Protein AF-A0A932D8C4-F1 (afdb_monomer_lite)

Structure (mmCIF, N/CA/C/O backbone):
data_AF-A0A932D8C4-F1
#
_entry.id   AF-A0A932D8C4-F1
#
loop_
_atom_site.group_PDB
_atom_site.id
_atom_site.type_symbol
_atom_site.label_atom_id
_atom_site.label_alt_id
_atom_site.label_comp_id
_atom_site.label_asym_id
_atom_site.label_entity_id
_atom_site.label_seq_id
_atom_site.pdbx_PDB_ins_code
_atom_site.Cartn_x
_atom_site.Cartn_y
_atom_site.Cartn_z
_atom_site.occupancy
_atom_site.B_iso_or_equiv
_atom_site.auth_seq_id
_atom_site.auth_comp_id
_atom_site.auth_asym_id
_atom_site.auth_atom_id
_atom_site.pdbx_PDB_model_num
ATOM 1 N N . MET A 1 1 ? 32.094 0.313 -12.920 1.00 36.69 1 MET A N 1
ATOM 2 C CA . MET A 1 1 ? 32.239 -0.458 -11.668 1.00 36.69 1 MET A CA 1
ATOM 3 C C . MET A 1 1 ? 32.121 0.506 -10.493 1.00 36.69 1 MET A C 1
ATOM 5 O O . MET A 1 1 ? 33.055 1.246 -10.228 1.00 36.69 1 MET A O 1
ATOM 9 N N . ALA A 1 2 ? 30.952 0.562 -9.856 1.00 27.89 2 ALA A N 1
ATOM 10 C CA . ALA A 1 2 ? 30.716 1.326 -8.631 1.00 27.89 2 ALA A CA 1
ATOM 11 C C . ALA A 1 2 ? 29.687 0.550 -7.802 1.00 27.89 2 ALA A C 1
ATOM 13 O O . ALA A 1 2 ? 28.493 0.828 -7.821 1.00 27.89 2 ALA A O 1
ATOM 14 N N . ILE A 1 3 ? 30.163 -0.509 -7.149 1.00 37.09 3 ILE A N 1
ATOM 15 C CA . ILE A 1 3 ? 29.397 -1.274 -6.168 1.00 37.09 3 ILE A CA 1
ATOM 16 C C . ILE A 1 3 ? 29.623 -0.566 -4.834 1.00 37.09 3 ILE A C 1
ATOM 18 O O . ILE A 1 3 ? 30.548 -0.899 -4.103 1.00 37.09 3 ILE A O 1
ATOM 22 N N . TYR A 1 4 ? 28.824 0.455 -4.538 1.00 30.83 4 TYR A N 1
ATOM 23 C CA . TYR A 1 4 ? 28.744 1.013 -3.192 1.00 30.83 4 TYR A CA 1
ATOM 24 C C . TYR A 1 4 ? 27.268 1.172 -2.800 1.00 30.83 4 TYR A C 1
ATOM 26 O O . TYR A 1 4 ? 26.542 1.987 -3.355 1.00 30.83 4 TYR A O 1
ATOM 34 N N . ALA A 1 5 ? 26.875 0.366 -1.805 1.00 35.69 5 ALA A N 1
ATOM 35 C CA . ALA A 1 5 ? 25.717 0.519 -0.916 1.00 35.69 5 ALA A CA 1
ATOM 36 C C . ALA A 1 5 ? 24.300 0.081 -1.363 1.00 35.69 5 ALA A C 1
ATOM 38 O O . ALA A 1 5 ? 23.324 0.682 -0.923 1.00 35.69 5 ALA A O 1
ATOM 39 N N . ALA A 1 6 ? 24.134 -1.048 -2.062 1.00 38.16 6 ALA A N 1
ATOM 40 C CA . ALA A 1 6 ? 22.864 -1.793 -1.998 1.00 38.16 6 ALA A CA 1
ATOM 41 C C . ALA A 1 6 ? 23.006 -2.974 -1.021 1.00 38.16 6 ALA A C 1
ATOM 43 O O . ALA A 1 6 ? 23.613 -3.991 -1.338 1.00 38.16 6 ALA A O 1
ATOM 44 N N . ARG A 1 7 ? 22.475 -2.840 0.204 1.00 53.75 7 ARG A N 1
ATOM 45 C CA . ARG A 1 7 ? 22.487 -3.910 1.230 1.00 53.75 7 ARG A CA 1
ATOM 46 C C . ARG A 1 7 ? 21.495 -5.063 0.943 1.00 53.75 7 ARG A C 1
ATOM 48 O O . ARG A 1 7 ? 21.439 -6.003 1.733 1.00 53.75 7 ARG A O 1
ATOM 55 N N . ARG A 1 8 ? 20.699 -4.970 -0.132 1.00 60.38 8 ARG A N 1
ATOM 56 C CA . ARG A 1 8 ? 19.680 -5.927 -0.621 1.00 60.38 8 ARG A CA 1
ATOM 57 C C . ARG A 1 8 ? 19.076 -5.386 -1.927 1.00 60.38 8 ARG A C 1
ATOM 59 O O . ARG A 1 8 ? 18.826 -4.183 -1.974 1.00 60.38 8 ARG A O 1
ATOM 66 N N . THR A 1 9 ? 18.904 -6.203 -2.969 1.00 62.31 9 THR A N 1
ATOM 67 C CA . THR A 1 9 ? 18.214 -5.799 -4.212 1.00 62.31 9 THR A CA 1
ATOM 68 C C . THR A 1 9 ? 17.920 -6.986 -5.138 1.00 62.31 9 THR A C 1
ATOM 70 O O . THR A 1 9 ? 18.771 -7.860 -5.335 1.00 62.31 9 THR A O 1
ATOM 73 N N . TYR A 1 10 ? 16.742 -6.982 -5.762 1.00 71.75 10 TYR A N 1
ATOM 74 C CA . TYR A 1 10 ? 16.494 -7.670 -7.028 1.00 71.75 10 TYR A CA 1
ATOM 75 C C . TYR A 1 10 ? 16.945 -6.814 -8.226 1.00 71.75 10 TYR A C 1
ATOM 77 O O . TYR A 1 10 ? 16.475 -5.692 -8.421 1.00 71.75 10 TYR A O 1
ATOM 85 N N . SER A 1 11 ? 17.811 -7.377 -9.072 1.00 71.44 11 SER A N 1
ATOM 86 C CA . SER A 1 11 ? 18.179 -6.818 -10.373 1.00 71.44 11 SER A CA 1
ATOM 87 C C . SER A 1 11 ? 17.428 -7.534 -11.490 1.00 71.44 11 SER A C 1
ATOM 89 O O . SER A 1 11 ? 17.687 -8.699 -11.807 1.00 71.44 11 SER A O 1
ATOM 91 N N . ALA A 1 12 ? 16.529 -6.787 -12.124 1.00 69.69 12 ALA A N 1
ATOM 92 C CA . ALA A 1 12 ? 15.822 -7.212 -13.320 1.00 69.69 12 ALA A CA 1
ATOM 93 C C . ALA A 1 12 ? 16.757 -7.496 -14.505 1.00 69.69 12 ALA A C 1
ATOM 95 O O . ALA A 1 12 ? 16.522 -8.441 -15.247 1.00 69.69 12 ALA A O 1
ATOM 96 N N . GLU A 1 13 ? 17.795 -6.679 -14.682 1.00 71.56 13 GLU A N 1
ATOM 97 C CA . GLU A 1 13 ? 18.737 -6.765 -15.804 1.00 71.56 13 GLU A CA 1
ATOM 98 C C . GLU A 1 13 ? 19.588 -8.037 -15.748 1.00 71.56 13 GLU A C 1
ATOM 100 O O . GLU A 1 13 ? 19.878 -8.648 -16.773 1.00 71.56 13 GLU A O 1
ATOM 105 N N . HIS A 1 14 ? 19.967 -8.458 -14.542 1.00 73.12 14 HIS A N 1
ATOM 106 C CA . HIS A 1 14 ? 20.875 -9.587 -14.340 1.00 73.12 14 HIS A CA 1
ATOM 107 C C . HIS A 1 14 ? 20.173 -10.854 -13.849 1.00 73.12 14 HIS A C 1
ATOM 109 O O . HIS A 1 14 ? 20.846 -11.833 -13.536 1.00 73.12 14 HIS A O 1
ATOM 115 N N . HIS A 1 15 ? 18.840 -10.828 -13.732 1.00 69.12 15 HIS A N 1
ATOM 116 C CA . HIS A 1 15 ? 18.046 -11.893 -13.110 1.00 69.12 15 HIS A CA 1
ATOM 117 C C . HIS A 1 15 ? 18.624 -12.342 -11.755 1.00 69.12 15 HIS A C 1
ATOM 119 O O . HIS A 1 15 ? 18.617 -13.525 -11.415 1.00 69.12 15 HIS A O 1
ATOM 125 N N . ALA A 1 16 ? 19.156 -11.388 -10.990 1.00 70.81 16 ALA A N 1
ATOM 126 C CA . ALA A 1 16 ? 19.933 -11.653 -9.790 1.00 70.81 16 ALA A CA 1
ATOM 127 C C . ALA A 1 16 ? 19.221 -11.101 -8.558 1.00 70.81 16 ALA A C 1
ATOM 129 O O . ALA A 1 16 ? 18.672 -10.001 -8.577 1.00 70.81 16 ALA A O 1
ATOM 130 N N . LEU A 1 17 ? 19.274 -11.858 -7.470 1.00 65.44 17 LEU A N 1
ATOM 131 C CA . LEU A 1 17 ? 18.773 -11.458 -6.165 1.00 65.44 17 LEU A CA 1
ATOM 132 C C . LEU A 1 17 ? 19.963 -11.459 -5.208 1.00 65.44 17 LEU A C 1
ATOM 134 O O . LEU A 1 17 ? 20.557 -12.498 -4.927 1.00 65.44 17 LEU A O 1
ATOM 138 N N . VAL A 1 18 ? 20.364 -10.265 -4.778 1.00 66.69 18 VAL A N 1
ATOM 139 C CA . VAL A 1 18 ? 21.526 -10.056 -3.911 1.00 66.69 18 VAL A CA 1
ATOM 140 C C . VAL A 1 18 ? 21.018 -9.670 -2.535 1.00 66.69 18 VAL A C 1
ATOM 142 O O . VAL A 1 18 ? 20.316 -8.670 -2.386 1.00 66.69 18 VAL A O 1
ATOM 145 N N . MET A 1 19 ? 21.370 -10.447 -1.511 1.00 64.19 19 MET A N 1
ATOM 146 C CA . MET A 1 19 ? 20.901 -10.190 -0.151 1.00 64.19 19 MET A CA 1
ATOM 147 C C . MET A 1 19 ? 21.901 -10.560 0.929 1.00 64.19 19 MET A C 1
ATOM 149 O O . MET A 1 19 ? 22.686 -11.496 0.799 1.00 64.19 19 MET A O 1
ATOM 153 N N . ASN A 1 20 ? 21.802 -9.832 2.040 1.00 59.53 20 ASN A N 1
ATOM 154 C CA . ASN A 1 20 ? 22.473 -10.168 3.281 1.00 59.53 20 ASN A CA 1
ATOM 155 C C . ASN A 1 20 ? 21.502 -10.892 4.231 1.00 59.53 20 ASN A C 1
ATOM 157 O O . ASN A 1 20 ? 20.637 -10.265 4.850 1.00 59.53 20 ASN A O 1
ATOM 161 N N . ILE A 1 21 ? 21.681 -12.207 4.375 1.00 54.25 21 ILE A N 1
ATOM 162 C CA . ILE A 1 21 ? 20.851 -13.089 5.217 1.00 54.25 21 ILE A CA 1
ATOM 163 C C . ILE A 1 21 ? 20.966 -12.732 6.714 1.00 54.25 21 ILE A C 1
ATOM 165 O O . ILE A 1 21 ? 20.033 -12.973 7.478 1.00 54.25 21 ILE A O 1
ATOM 169 N N . ALA A 1 22 ? 22.039 -12.047 7.135 1.00 53.91 22 ALA A N 1
ATOM 170 C CA . ALA A 1 22 ? 22.192 -11.557 8.509 1.00 53.91 22 ALA A CA 1
ATOM 171 C C . ALA A 1 22 ? 21.146 -10.491 8.904 1.00 53.91 22 ALA A C 1
ATOM 173 O O . ALA A 1 22 ? 21.021 -10.164 10.080 1.00 53.91 22 ALA A O 1
ATOM 174 N N . THR A 1 23 ? 20.380 -9.951 7.945 1.00 54.06 23 THR A N 1
ATOM 175 C CA . THR A 1 23 ? 19.277 -9.005 8.209 1.00 54.06 23 THR A CA 1
ATOM 176 C C . THR A 1 23 ? 17.931 -9.679 8.522 1.00 54.06 23 THR A C 1
ATOM 178 O O . THR A 1 23 ? 16.964 -8.976 8.803 1.00 54.06 23 THR A O 1
ATOM 181 N N . GLY A 1 24 ? 17.870 -11.019 8.520 1.00 53.12 24 GLY A N 1
ATOM 182 C CA . GLY A 1 24 ? 16.674 -11.813 8.829 1.00 53.12 24 GLY A CA 1
ATOM 183 C C . GLY A 1 24 ? 15.901 -12.298 7.593 1.00 53.12 24 GLY A C 1
ATOM 18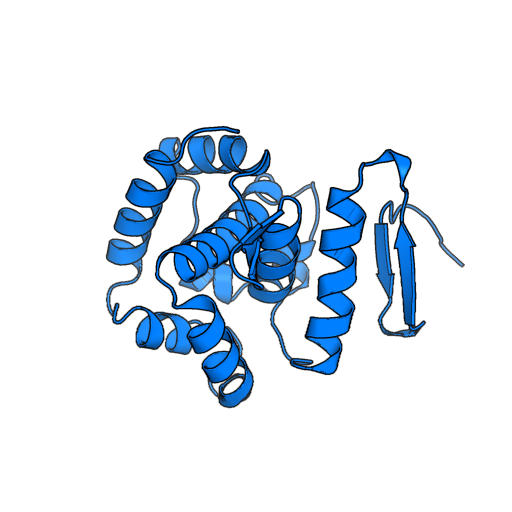4 O O . GLY A 1 24 ? 15.996 -11.727 6.507 1.00 53.12 24 GLY A O 1
ATOM 185 N N . GLY A 1 25 ? 15.108 -13.365 7.761 1.00 57.50 25 GLY A N 1
ATOM 186 C CA . GLY A 1 25 ? 14.372 -14.033 6.673 1.00 57.50 25 GLY A CA 1
ATOM 187 C C . GLY A 1 25 ? 13.265 -13.196 6.012 1.00 57.50 25 GLY A C 1
ATOM 188 O O . GLY A 1 25 ? 12.923 -13.451 4.860 1.00 57.50 25 GLY A O 1
ATOM 189 N N . GLY A 1 26 ? 12.759 -12.153 6.684 1.00 59.09 26 GLY A N 1
ATOM 190 C CA . GLY A 1 26 ? 11.776 -11.220 6.110 1.00 59.09 26 GLY A CA 1
ATOM 191 C C . GLY A 1 26 ? 12.299 -10.474 4.877 1.00 59.09 26 GLY A C 1
ATOM 192 O O . GLY A 1 26 ? 11.529 -10.166 3.972 1.00 59.09 26 GLY A O 1
ATOM 193 N N . THR A 1 27 ? 13.620 -10.279 4.783 1.00 69.75 27 THR A N 1
ATOM 194 C CA . THR A 1 27 ? 14.274 -9.712 3.595 1.00 69.75 27 THR A CA 1
ATOM 195 C C . THR A 1 27 ? 14.197 -10.662 2.393 1.00 69.75 27 THR A C 1
ATOM 197 O O . THR A 1 27 ? 14.044 -10.201 1.270 1.00 69.75 27 THR A O 1
ATOM 200 N N . LEU A 1 28 ? 14.253 -11.985 2.596 1.00 75.88 28 LEU A N 1
ATOM 201 C CA . LEU A 1 28 ? 14.138 -12.953 1.495 1.00 75.88 28 LEU A CA 1
ATOM 202 C C . LEU A 1 28 ? 12.726 -12.981 0.907 1.00 75.88 28 LEU A C 1
ATOM 204 O O . LEU A 1 28 ? 12.563 -12.973 -0.312 1.00 75.88 28 LEU A O 1
ATOM 208 N N . VAL A 1 29 ? 11.711 -12.984 1.773 1.00 80.75 29 VAL A N 1
ATOM 209 C CA . VAL A 1 29 ? 10.309 -13.019 1.337 1.00 80.75 29 VAL A CA 1
ATOM 210 C C . VAL A 1 29 ? 9.890 -11.700 0.681 1.00 80.75 29 VAL A C 1
ATOM 212 O O . VAL A 1 29 ? 9.098 -11.721 -0.254 1.00 80.75 29 VAL A O 1
ATOM 215 N N . HIS A 1 30 ? 10.450 -10.561 1.098 1.00 87.88 30 HIS A N 1
ATOM 216 C CA . HIS A 1 30 ? 10.246 -9.291 0.391 1.00 87.88 30 HIS A CA 1
ATOM 217 C C . HIS A 1 30 ? 10.788 -9.367 -1.042 1.00 87.88 30 HIS A C 1
ATOM 219 O O . HIS A 1 30 ? 10.055 -9.156 -2.005 1.00 87.88 30 HIS A O 1
ATOM 225 N N . GLU A 1 31 ? 12.061 -9.739 -1.199 1.00 86.38 31 GLU A N 1
ATOM 226 C CA . GLU A 1 31 ? 12.732 -9.685 -2.502 1.00 86.38 31 GLU A CA 1
ATOM 227 C C . GLU A 1 31 ? 12.206 -10.727 -3.501 1.00 86.38 31 GLU A C 1
ATOM 229 O O . GLU A 1 31 ? 12.222 -10.460 -4.699 1.00 86.38 31 GLU A O 1
ATOM 234 N N . ILE A 1 32 ? 11.698 -11.887 -3.055 1.00 87.00 32 ILE A N 1
ATOM 235 C CA . ILE A 1 32 ? 11.138 -12.901 -3.971 1.00 87.00 32 ILE A CA 1
ATOM 236 C C . ILE A 1 32 ? 9.830 -12.443 -4.634 1.00 87.00 32 ILE A C 1
ATOM 238 O O . ILE A 1 32 ? 9.504 -12.902 -5.728 1.00 87.00 32 ILE A O 1
ATOM 242 N N . VAL A 1 33 ? 9.091 -11.511 -4.022 1.00 91.19 33 VAL A N 1
ATOM 243 C CA . VAL A 1 33 ? 7.849 -10.973 -4.598 1.00 91.19 33 VAL A CA 1
ATOM 244 C C . VAL A 1 33 ? 8.138 -10.151 -5.856 1.00 91.19 33 VAL A C 1
ATOM 246 O O . VAL A 1 33 ? 7.366 -10.216 -6.812 1.00 91.19 33 VAL A O 1
ATOM 249 N N . HIS A 1 34 ? 9.264 -9.435 -5.913 1.00 92.06 34 HIS A N 1
ATOM 250 C CA . HIS A 1 34 ? 9.592 -8.568 -7.047 1.00 92.06 34 HIS A CA 1
ATOM 251 C C . HIS A 1 34 ? 9.766 -9.316 -8.385 1.00 92.06 34 HIS A C 1
ATOM 253 O O . HIS A 1 34 ? 9.176 -8.868 -9.370 1.00 92.06 34 HIS A O 1
ATOM 259 N N . PRO A 1 35 ? 10.478 -10.461 -8.475 1.00 89.88 35 PRO A N 1
ATOM 260 C CA . PRO A 1 35 ? 10.481 -11.305 -9.669 1.00 89.88 35 PRO A CA 1
ATOM 261 C C . PRO A 1 35 ? 9.081 -11.731 -10.127 1.00 89.88 35 PRO A C 1
ATOM 263 O O . PRO A 1 35 ? 8.779 -11.647 -11.317 1.00 89.88 35 PRO A O 1
ATOM 266 N N . PHE A 1 36 ? 8.202 -12.143 -9.202 1.00 90.62 36 PHE A N 1
ATOM 267 C CA . PHE A 1 36 ? 6.825 -12.517 -9.546 1.00 90.62 36 PHE A CA 1
ATOM 268 C C . PHE A 1 36 ? 6.029 -11.322 -10.071 1.00 90.62 36 PHE A C 1
ATOM 270 O O . PHE A 1 36 ? 5.328 -11.452 -11.076 1.00 90.62 36 PHE A O 1
ATOM 277 N N . MET A 1 37 ? 6.161 -10.158 -9.431 1.00 93.38 37 MET A N 1
ATOM 278 C CA . MET A 1 37 ? 5.536 -8.920 -9.894 1.00 93.38 37 MET A CA 1
ATOM 279 C C . MET A 1 37 ? 6.049 -8.531 -11.273 1.00 93.38 37 MET A C 1
ATOM 281 O O . MET A 1 37 ? 5.248 -8.258 -12.155 1.00 93.38 37 MET A O 1
ATOM 285 N N . ARG A 1 38 ? 7.359 -8.597 -11.518 1.00 91.19 38 ARG A N 1
ATOM 286 C CA . ARG A 1 38 ? 7.929 -8.286 -12.830 1.00 91.19 38 ARG A CA 1
ATOM 287 C C . ARG A 1 38 ? 7.443 -9.234 -13.924 1.00 91.19 38 ARG A C 1
ATOM 289 O O . ARG A 1 38 ? 7.186 -8.776 -15.030 1.00 91.19 38 ARG A O 1
ATOM 296 N N . ALA A 1 39 ? 7.330 -10.528 -13.633 1.00 93.25 39 ALA A N 1
ATOM 297 C CA . ALA A 1 39 ? 6.896 -11.520 -14.613 1.00 93.25 39 ALA A CA 1
ATOM 298 C C . ALA A 1 39 ? 5.406 -11.390 -14.971 1.00 93.25 39 ALA A C 1
ATOM 300 O O . ALA A 1 39 ? 5.037 -11.590 -16.124 1.00 93.25 39 ALA A O 1
ATOM 301 N N . ASN A 1 40 ? 4.554 -11.054 -13.996 1.00 94.62 40 ASN A N 1
ATOM 302 C CA . ASN A 1 40 ? 3.095 -11.068 -14.168 1.00 94.62 40 ASN A CA 1
ATOM 303 C C . ASN A 1 40 ? 2.471 -9.672 -14.315 1.00 94.62 40 ASN A C 1
ATOM 305 O O . ASN A 1 40 ? 1.364 -9.543 -14.829 1.00 94.62 40 ASN A O 1
ATOM 309 N N . PHE A 1 41 ? 3.158 -8.629 -13.853 1.00 96.81 41 PHE A N 1
ATOM 310 C CA . PHE A 1 41 ? 2.704 -7.242 -13.882 1.00 96.81 41 PHE A CA 1
ATOM 311 C C . PHE A 1 41 ? 3.890 -6.268 -14.104 1.00 96.81 41 PHE A C 1
ATOM 313 O O . PHE A 1 41 ? 4.259 -5.514 -13.200 1.00 96.81 41 PHE A O 1
ATOM 320 N N . PRO A 1 42 ? 4.497 -6.251 -15.311 1.00 94.81 42 PRO A N 1
ATOM 321 C CA . PRO A 1 42 ? 5.717 -5.481 -15.593 1.00 94.81 42 PRO A CA 1
ATOM 322 C C . PRO A 1 42 ? 5.581 -3.963 -15.397 1.00 94.81 42 PRO A C 1
ATOM 324 O O . PRO A 1 42 ? 6.561 -3.297 -15.073 1.00 94.81 42 PRO A O 1
ATOM 327 N N . GLU A 1 43 ? 4.375 -3.427 -15.597 1.00 96.44 43 GLU A N 1
ATOM 328 C CA . GLU A 1 43 ? 4.042 -1.999 -15.486 1.00 96.44 43 GLU A CA 1
ATOM 329 C C . GLU A 1 43 ? 3.615 -1.597 -14.057 1.00 96.44 43 GLU A C 1
ATOM 331 O O . GLU A 1 43 ? 3.143 -0.483 -13.843 1.00 96.44 43 GLU A O 1
ATOM 336 N N . CYS A 1 44 ? 3.755 -2.490 -13.068 1.00 96.94 44 CYS A N 1
ATOM 337 C CA . CYS A 1 44 ? 3.336 -2.225 -11.694 1.00 96.94 44 CYS A CA 1
ATOM 338 C C . CYS A 1 44 ? 4.066 -1.004 -11.097 1.00 96.94 44 CYS A C 1
ATOM 340 O O . CYS A 1 44 ? 5.302 -0.994 -11.052 1.00 96.94 44 CYS A O 1
ATOM 342 N N . PRO A 1 45 ? 3.346 -0.006 -10.547 1.00 96.69 45 PRO A N 1
ATOM 343 C CA . PRO A 1 45 ? 3.978 1.146 -9.918 1.00 96.69 45 PRO A CA 1
ATOM 344 C C . PRO A 1 45 ? 4.646 0.775 -8.590 1.00 96.69 45 PRO A C 1
ATOM 346 O O . PRO A 1 45 ? 4.290 -0.210 -7.932 1.00 96.69 45 PRO A O 1
ATOM 349 N N . ALA A 1 46 ? 5.587 1.623 -8.167 1.00 94.50 46 ALA A N 1
ATOM 350 C CA . ALA A 1 46 ? 6.416 1.404 -6.983 1.00 94.50 46 ALA A CA 1
ATOM 351 C C . ALA A 1 46 ? 5.593 1.164 -5.709 1.00 94.50 46 ALA A C 1
ATOM 353 O O . ALA A 1 46 ? 5.878 0.223 -4.972 1.00 94.50 46 ALA A O 1
ATOM 354 N N . TRP A 1 47 ? 4.529 1.947 -5.478 1.00 96.88 47 TRP A N 1
ATOM 355 C CA . TRP A 1 47 ? 3.719 1.817 -4.263 1.00 96.88 47 TRP A CA 1
ATOM 356 C C . TRP A 1 47 ? 3.130 0.409 -4.105 1.00 96.88 47 TRP A C 1
ATOM 358 O O . TRP A 1 47 ? 3.123 -0.129 -3.000 1.00 96.88 47 TRP A O 1
ATOM 368 N N . PHE A 1 48 ? 2.651 -0.203 -5.195 1.00 98.00 48 PHE A N 1
ATOM 369 C CA . PHE A 1 48 ? 2.012 -1.514 -5.131 1.00 98.00 48 PHE A CA 1
ATOM 370 C C . PHE A 1 48 ? 3.046 -2.636 -5.141 1.00 98.00 48 PHE A C 1
ATOM 372 O O . PHE A 1 48 ? 2.903 -3.596 -4.387 1.00 98.00 48 PHE A O 1
ATOM 379 N N . ASN A 1 49 ? 4.124 -2.481 -5.917 1.00 96.00 49 ASN A N 1
ATOM 380 C CA . ASN A 1 49 ? 5.232 -3.433 -5.936 1.00 96.00 49 ASN A CA 1
ATOM 381 C C . ASN A 1 49 ? 5.864 -3.575 -4.537 1.00 96.00 49 ASN A C 1
ATOM 383 O O . ASN A 1 49 ? 5.998 -4.682 -4.019 1.00 96.00 49 ASN A O 1
ATOM 387 N N . GLU A 1 50 ? 6.168 -2.453 -3.881 1.00 94.69 50 GLU A N 1
ATOM 388 C CA . GLU A 1 50 ? 6.718 -2.436 -2.522 1.00 94.69 50 GLU A CA 1
ATOM 389 C C . GLU A 1 50 ? 5.669 -2.756 -1.458 1.00 94.69 50 GLU A C 1
ATOM 391 O O . GLU A 1 50 ? 5.969 -3.438 -0.478 1.00 94.69 50 GLU A O 1
ATOM 396 N N . GLY A 1 51 ? 4.428 -2.296 -1.631 1.00 96.81 51 GLY A N 1
ATOM 397 C CA . GLY A 1 51 ? 3.330 -2.592 -0.712 1.00 96.81 51 GLY A CA 1
ATOM 398 C C . GLY A 1 51 ? 3.037 -4.090 -0.619 1.00 96.81 51 GLY A C 1
ATOM 399 O O . GLY A 1 51 ? 2.860 -4.613 0.482 1.00 96.81 51 GLY A O 1
ATOM 400 N N . LEU A 1 52 ? 3.047 -4.797 -1.753 1.00 96.75 52 LEU A N 1
ATOM 401 C CA . LEU A 1 52 ? 2.827 -6.240 -1.797 1.00 96.75 52 LEU A CA 1
ATOM 402 C C . LEU A 1 52 ? 4.048 -7.027 -1.309 1.00 96.75 52 LEU A C 1
ATOM 404 O O . LEU A 1 52 ? 3.883 -7.978 -0.549 1.00 96.75 52 LEU A O 1
ATOM 408 N N . ALA A 1 53 ? 5.265 -6.621 -1.683 1.00 94.12 53 ALA A N 1
ATOM 409 C CA . ALA A 1 53 ? 6.488 -7.242 -1.172 1.00 94.12 53 ALA A CA 1
ATOM 410 C C . ALA A 1 53 ? 6.581 -7.123 0.358 1.00 94.12 53 ALA A C 1
ATOM 412 O O . ALA A 1 53 ? 6.744 -8.118 1.069 1.00 94.12 53 ALA A O 1
ATOM 413 N N . SER A 1 54 ? 6.334 -5.919 0.880 1.00 93.94 54 SER A N 1
ATOM 414 C CA . SER A 1 54 ? 6.373 -5.659 2.319 1.00 93.94 54 SER A CA 1
ATOM 415 C C . SER A 1 54 ? 5.225 -6.311 3.091 1.00 93.94 54 SER A C 1
ATOM 417 O O . SER A 1 54 ? 5.378 -6.615 4.277 1.00 93.94 54 SER A O 1
ATOM 419 N N . LEU A 1 55 ? 4.078 -6.585 2.453 1.00 95.69 55 LEU A N 1
ATOM 420 C CA . LEU A 1 55 ? 2.987 -7.341 3.077 1.00 95.69 55 LEU A CA 1
ATOM 421 C C . LEU A 1 55 ? 3.483 -8.709 3.564 1.00 95.69 55 LEU A C 1
ATOM 423 O O . LEU A 1 55 ? 3.137 -9.118 4.673 1.00 95.69 55 LEU A O 1
ATOM 427 N N . TYR A 1 56 ? 4.338 -9.369 2.781 1.00 93.38 56 TYR A N 1
ATOM 428 C CA . TYR A 1 56 ? 4.818 -10.718 3.068 1.00 93.38 56 TYR A CA 1
ATOM 429 C C . TYR A 1 56 ? 6.138 -10.778 3.858 1.00 93.38 56 TYR A C 1
ATOM 431 O O . TYR A 1 56 ? 6.557 -11.869 4.232 1.00 93.38 56 TYR A O 1
ATOM 439 N N . GLU A 1 57 ? 6.744 -9.636 4.222 1.00 90.94 57 GLU A N 1
ATOM 440 C CA . GLU A 1 57 ? 7.910 -9.559 5.136 1.00 90.94 57 GLU A CA 1
ATOM 441 C C . GLU A 1 57 ? 7.689 -10.301 6.465 1.00 90.94 57 GLU A C 1
ATOM 443 O O . GLU A 1 57 ? 8.631 -10.795 7.084 1.00 90.94 57 GLU A O 1
ATOM 448 N N . GLN A 1 58 ? 6.436 -10.351 6.915 1.00 91.69 58 GLN A N 1
ATOM 449 C CA . GLN A 1 58 ? 5.993 -11.207 8.003 1.00 91.69 58 GLN A CA 1
ATOM 450 C C . GLN A 1 58 ? 4.681 -11.850 7.575 1.00 91.69 58 GLN A C 1
ATOM 452 O O . GLN A 1 58 ? 3.674 -11.157 7.432 1.00 91.69 58 GLN A O 1
ATOM 457 N N . ALA A 1 59 ? 4.702 -13.158 7.348 1.00 92.06 59 ALA A N 1
ATOM 458 C CA . ALA A 1 59 ? 3.566 -13.894 6.822 1.00 92.06 59 ALA A CA 1
ATOM 459 C C . ALA A 1 59 ? 3.431 -15.269 7.476 1.00 92.06 59 ALA A C 1
ATOM 461 O O . ALA A 1 59 ? 4.395 -15.818 8.007 1.00 92.06 59 ALA A O 1
ATOM 462 N N . SER A 1 60 ? 2.226 -15.824 7.407 1.00 91.00 60 SER A N 1
ATOM 463 C CA . SER A 1 60 ? 1.945 -17.213 7.758 1.00 91.00 60 SER A CA 1
ATOM 464 C C . SER A 1 60 ? 1.098 -17.867 6.675 1.00 91.00 60 SER A C 1
ATOM 466 O O . SER A 1 60 ? 0.402 -17.193 5.914 1.00 91.00 60 SER A O 1
ATOM 468 N N . GLU A 1 61 ? 1.128 -19.190 6.625 1.00 91.19 61 GLU A N 1
ATOM 469 C CA . GLU A 1 61 ? 0.162 -19.965 5.857 1.00 91.19 61 GLU A CA 1
ATOM 470 C C . GLU A 1 61 ? -1.155 -20.064 6.647 1.00 91.19 61 GLU A C 1
ATOM 472 O O . GLU A 1 61 ? -1.158 -20.142 7.879 1.00 91.19 61 GLU A O 1
ATOM 477 N N . LYS A 1 62 ? -2.283 -19.970 5.940 1.00 87.25 62 LYS A N 1
ATOM 478 C CA . LYS A 1 62 ? -3.619 -20.267 6.454 1.00 87.25 62 LYS A CA 1
ATOM 479 C C . LYS A 1 62 ? -4.502 -20.788 5.320 1.00 87.25 62 LYS A C 1
ATOM 481 O O . LYS A 1 62 ? -4.834 -20.033 4.405 1.00 87.25 62 LYS A O 1
ATOM 486 N N . ASN A 1 63 ? -4.961 -22.033 5.433 1.00 88.31 63 ASN A N 1
ATOM 487 C CA . ASN A 1 63 ? -5.852 -22.700 4.474 1.00 88.31 63 ASN A CA 1
ATOM 488 C C . ASN A 1 63 ? -5.309 -22.723 3.029 1.00 88.31 63 ASN A C 1
ATOM 490 O O . ASN A 1 63 ? -6.030 -22.418 2.085 1.00 88.31 63 ASN A O 1
ATOM 494 N N . GLY A 1 64 ? -4.029 -23.034 2.853 1.00 85.12 64 GLY A N 1
ATOM 495 C CA . GLY A 1 64 ? -3.324 -23.046 1.573 1.00 85.12 64 GLY A CA 1
ATOM 496 C C . GLY A 1 64 ? -2.946 -21.660 1.044 1.00 85.12 64 GLY A C 1
ATOM 497 O O . GLY A 1 64 ? -2.421 -21.556 -0.064 1.00 85.12 64 GLY A O 1
ATOM 498 N N . HIS A 1 65 ? -3.194 -20.591 1.806 1.00 85.50 65 HIS A N 1
ATOM 499 C CA . HIS A 1 65 ? -2.913 -19.220 1.388 1.00 85.50 65 HIS A CA 1
ATOM 500 C C . HIS A 1 65 ? -1.891 -18.552 2.300 1.00 85.50 65 HIS A C 1
ATOM 502 O O . HIS A 1 65 ? -2.050 -18.516 3.520 1.00 85.50 65 HIS A O 1
ATOM 508 N N . ILE A 1 66 ? -0.865 -17.952 1.699 1.00 90.31 66 ILE A N 1
ATOM 509 C CA . ILE A 1 66 ? 0.055 -17.072 2.417 1.00 90.31 66 ILE A CA 1
ATOM 510 C C . ILE A 1 66 ? -0.673 -15.766 2.738 1.00 90.31 66 ILE A C 1
ATOM 512 O O . ILE A 1 66 ? -1.256 -15.135 1.856 1.00 90.31 66 ILE A O 1
ATOM 516 N N . ARG A 1 67 ? -0.641 -15.359 4.007 1.00 93.75 67 ARG A N 1
ATOM 517 C CA . ARG A 1 67 ? -1.224 -14.106 4.491 1.00 93.75 67 ARG A CA 1
ATOM 518 C C . ARG A 1 67 ? -0.168 -13.285 5.204 1.00 93.75 67 ARG A C 1
ATOM 520 O O . ARG A 1 67 ? 0.514 -13.792 6.091 1.00 93.75 67 ARG A O 1
ATOM 527 N N . GLY A 1 68 ? -0.077 -12.006 4.856 1.00 94.88 68 GLY A N 1
ATOM 528 C CA . GLY A 1 68 ? 0.703 -11.041 5.616 1.00 94.88 68 GLY A CA 1
ATOM 529 C C . GLY A 1 68 ? 0.104 -10.830 7.005 1.00 94.88 68 GLY A C 1
ATOM 530 O O . GLY A 1 68 ? -1.116 -10.754 7.162 1.00 94.88 68 GLY A O 1
ATOM 531 N N . LEU A 1 69 ? 0.969 -10.724 8.006 1.00 95.69 69 LEU A N 1
ATOM 532 C CA . LEU A 1 69 ? 0.639 -10.432 9.398 1.00 95.69 69 LEU A CA 1
ATOM 533 C C . LEU A 1 69 ? 0.926 -8.958 9.714 1.00 95.69 69 LEU A C 1
ATOM 535 O O . LEU A 1 69 ? 1.471 -8.222 8.889 1.00 95.69 69 LEU A O 1
ATOM 539 N N . VAL A 1 70 ? 0.561 -8.497 10.908 1.00 95.94 70 VAL A N 1
ATOM 540 C CA . VAL A 1 70 ? 1.077 -7.217 11.419 1.00 95.94 70 VAL A CA 1
ATOM 541 C C . VAL A 1 70 ? 2.581 -7.381 11.664 1.00 95.94 70 VAL A C 1
ATOM 543 O O . VAL A 1 70 ? 3.005 -8.433 12.135 1.00 95.94 70 VAL A O 1
ATOM 546 N N . ASN A 1 71 ? 3.381 -6.367 11.326 1.00 92.50 71 ASN A N 1
ATOM 547 C CA . ASN A 1 71 ? 4.838 -6.393 11.495 1.00 92.50 71 ASN A CA 1
ATOM 548 C C . ASN A 1 71 ? 5.388 -5.117 12.147 1.00 92.50 71 ASN A C 1
ATOM 550 O O . ASN A 1 71 ? 4.648 -4.177 12.444 1.00 92.50 71 ASN A O 1
ATOM 554 N N . TRP A 1 72 ? 6.709 -5.056 12.328 1.00 90.94 72 TRP A N 1
ATOM 555 C CA . TRP A 1 72 ? 7.421 -3.948 12.980 1.00 90.94 72 TRP A CA 1
ATOM 556 C C . TRP A 1 72 ? 7.153 -2.559 12.370 1.00 90.94 72 TRP A C 1
ATOM 558 O O . TRP A 1 72 ? 7.257 -1.555 13.075 1.00 90.94 72 TRP A O 1
ATOM 568 N N . ARG A 1 73 ? 6.752 -2.464 11.091 1.00 91.50 73 ARG A N 1
ATOM 569 C CA . ARG A 1 73 ? 6.393 -1.182 10.450 1.00 91.50 73 ARG A CA 1
ATOM 570 C C . ARG A 1 73 ? 5.127 -0.562 11.046 1.00 91.50 73 ARG A C 1
ATOM 572 O O . ARG A 1 73 ? 4.922 0.642 10.901 1.00 91.50 73 ARG A O 1
ATOM 579 N N . PHE A 1 74 ? 4.306 -1.361 11.738 1.00 94.56 74 PHE A N 1
ATOM 580 C CA . PHE A 1 74 ? 3.079 -0.910 12.396 1.00 94.56 74 PHE A CA 1
ATOM 581 C C . PHE A 1 74 ? 3.328 0.290 13.304 1.00 94.56 74 PHE A C 1
ATOM 583 O O . PHE A 1 74 ? 2.595 1.266 13.233 1.00 94.56 74 PHE A O 1
ATOM 590 N N . LYS A 1 75 ? 4.378 0.245 14.131 1.00 92.88 75 LYS A N 1
ATOM 591 C CA . LYS A 1 75 ? 4.629 1.282 15.140 1.00 92.88 75 LYS A CA 1
ATOM 592 C C . LYS A 1 75 ? 4.965 2.640 14.541 1.00 92.88 75 LYS A C 1
ATOM 594 O O . LYS A 1 75 ? 4.505 3.658 15.054 1.00 92.88 75 LYS A O 1
ATOM 599 N N . GLY A 1 76 ? 5.716 2.653 13.441 1.00 92.25 76 GLY A N 1
ATOM 600 C CA . GLY A 1 76 ? 5.978 3.877 12.685 1.00 92.25 76 GLY A CA 1
AT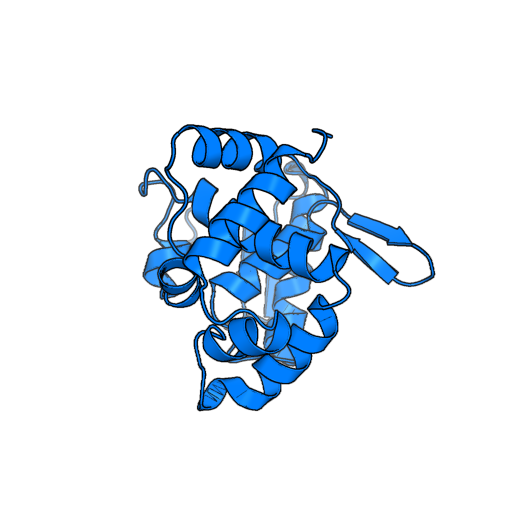OM 601 C C . GLY A 1 76 ? 4.691 4.454 12.099 1.00 92.25 76 GLY A C 1
ATOM 602 O O . GLY A 1 76 ? 4.406 5.633 12.288 1.00 92.25 76 GLY A O 1
ATOM 603 N N . LEU A 1 77 ? 3.869 3.606 11.471 1.00 95.31 77 LEU A N 1
ATOM 604 C CA . LEU A 1 77 ? 2.599 4.035 10.888 1.00 95.31 77 LEU A CA 1
ATOM 605 C C . LEU A 1 77 ? 1.587 4.501 11.943 1.00 95.31 77 LEU A C 1
ATOM 607 O O . LEU A 1 77 ? 0.941 5.524 11.755 1.00 95.31 77 LEU A O 1
ATOM 611 N N . GLU A 1 78 ? 1.466 3.786 13.062 1.00 95.62 78 GLU A N 1
ATOM 612 C CA . GLU A 1 78 ? 0.605 4.155 14.190 1.00 95.62 78 GLU A CA 1
ATOM 613 C C . GLU A 1 78 ? 0.932 5.574 14.674 1.00 95.62 78 GLU A C 1
ATOM 615 O O . GLU A 1 78 ? 0.027 6.381 14.896 1.00 95.62 78 GLU A O 1
ATOM 620 N N . ARG A 1 79 ? 2.226 5.896 14.799 1.00 94.44 79 ARG A N 1
ATOM 621 C CA . ARG A 1 79 ? 2.683 7.239 15.162 1.00 94.44 79 ARG A CA 1
ATOM 622 C C . ARG A 1 79 ? 2.360 8.263 14.076 1.00 94.44 79 ARG A C 1
ATOM 624 O O . ARG A 1 79 ? 1.811 9.307 14.401 1.00 94.44 79 ARG A O 1
ATOM 631 N N . ALA A 1 80 ? 2.641 7.956 12.811 1.00 93.81 80 ALA A N 1
ATOM 632 C CA . ALA A 1 80 ? 2.348 8.854 11.695 1.00 93.81 80 ALA A CA 1
ATOM 633 C C . ALA A 1 80 ? 0.850 9.192 11.597 1.00 93.81 80 ALA A C 1
ATOM 635 O O . ALA A 1 80 ? 0.500 10.342 11.356 1.00 93.81 80 ALA A O 1
ATOM 636 N N . ILE A 1 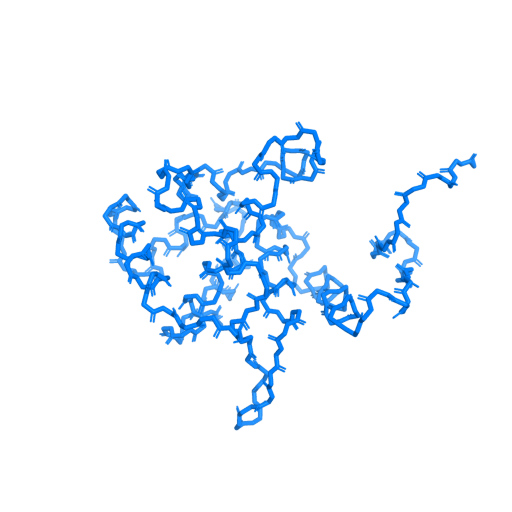81 ? -0.040 8.227 11.857 1.00 95.56 81 ILE A N 1
ATOM 637 C CA . ILE A 1 81 ? -1.492 8.456 11.908 1.00 95.56 81 ILE A CA 1
ATOM 638 C C . ILE A 1 81 ? -1.852 9.400 13.062 1.00 95.56 81 ILE A C 1
ATOM 640 O O . ILE A 1 81 ? -2.585 10.365 12.858 1.00 95.56 81 ILE A O 1
ATOM 644 N N . LYS A 1 82 ? -1.327 9.153 14.271 1.00 95.38 82 LYS A N 1
ATOM 645 C CA . LYS A 1 82 ? -1.596 9.997 15.452 1.00 95.38 82 LYS A CA 1
ATOM 646 C C . LYS A 1 82 ? -1.069 11.425 15.285 1.00 95.38 82 LYS A C 1
ATOM 648 O O . LYS A 1 82 ? -1.715 12.360 15.745 1.00 95.38 82 LYS A O 1
ATOM 653 N N . ASP A 1 83 ? 0.056 11.583 14.594 1.00 94.75 83 ASP A N 1
ATOM 654 C CA . ASP A 1 83 ? 0.666 12.876 14.275 1.00 94.75 83 ASP A CA 1
ATOM 655 C C . ASP A 1 83 ? 0.016 13.563 13.051 1.00 94.75 83 ASP A C 1
ATOM 657 O O . ASP A 1 83 ? 0.404 14.678 12.706 1.00 94.75 83 ASP A O 1
ATOM 661 N N . GLY A 1 84 ? -0.930 12.913 12.356 1.00 92.56 84 GLY A N 1
ATOM 662 C CA . GLY A 1 84 ? -1.569 13.452 11.149 1.00 92.56 84 GLY A CA 1
ATOM 663 C C . GLY A 1 84 ? -0.649 13.543 9.923 1.00 92.56 84 GLY A C 1
ATOM 664 O O . GLY A 1 84 ? -0.855 14.397 9.065 1.00 92.56 84 GLY A O 1
ATOM 665 N N . LYS A 1 85 ? 0.378 12.689 9.840 1.00 91.25 85 LYS A N 1
ATOM 666 C CA . LYS A 1 85 ? 1.441 12.721 8.815 1.00 91.25 85 LYS A CA 1
ATOM 667 C C . LYS A 1 85 ? 1.224 11.785 7.628 1.00 91.25 85 LYS A C 1
ATOM 669 O O . LYS A 1 85 ? 1.984 11.836 6.666 1.00 91.25 85 LYS A O 1
ATOM 674 N N . THR A 1 86 ? 0.200 10.935 7.655 1.00 92.88 86 THR A N 1
ATOM 675 C CA . THR A 1 86 ? -0.129 10.108 6.486 1.00 92.88 86 THR A CA 1
ATOM 676 C C . THR A 1 86 ? -0.591 10.977 5.323 1.00 92.88 86 THR A C 1
ATOM 678 O O . THR A 1 86 ? -1.412 11.879 5.500 1.00 92.88 86 THR A O 1
ATOM 681 N N . ILE A 1 87 ? -0.126 10.658 4.122 1.00 94.38 87 ILE A N 1
ATOM 682 C CA . ILE A 1 87 ? -0.527 11.354 2.896 1.00 94.38 87 ILE A CA 1
ATOM 683 C C . ILE A 1 87 ? -1.861 10.816 2.358 1.00 94.38 87 ILE A C 1
ATOM 685 O O . ILE A 1 87 ? -2.316 9.738 2.753 1.00 94.38 87 ILE A O 1
ATOM 689 N N . SER A 1 88 ? -2.491 11.541 1.430 1.00 97.19 88 SER A N 1
ATOM 690 C CA . SER A 1 88 ? -3.674 11.035 0.725 1.00 97.19 88 SER A CA 1
ATOM 691 C C . SER A 1 88 ? -3.329 9.793 -0.100 1.00 97.19 88 SER A C 1
ATOM 693 O O . SER A 1 88 ? -2.204 9.642 -0.591 1.00 97.19 88 SER A O 1
ATOM 695 N N . PHE A 1 89 ? -4.305 8.905 -0.306 1.00 98.12 89 PHE A N 1
ATOM 696 C CA . PHE A 1 89 ? -4.084 7.741 -1.167 1.00 98.12 89 PHE A CA 1
ATOM 697 C C . PHE A 1 89 ? -3.813 8.138 -2.615 1.00 98.12 89 PHE A C 1
ATOM 699 O O . PHE A 1 89 ? -2.989 7.494 -3.246 1.00 98.12 89 PHE A O 1
ATOM 706 N N . GLN A 1 90 ? -4.403 9.234 -3.104 1.00 97.62 90 GLN A N 1
ATOM 707 C CA . GLN A 1 90 ? -4.099 9.755 -4.436 1.00 97.62 90 GLN A CA 1
ATOM 708 C C . GLN A 1 90 ? -2.616 10.112 -4.577 1.00 97.62 90 GLN A C 1
ATOM 710 O O . GLN A 1 90 ? -1.993 9.753 -5.573 1.00 97.62 90 GLN A O 1
ATOM 715 N N . ARG A 1 91 ? -2.034 10.782 -3.569 1.00 96.25 91 ARG A N 1
ATOM 716 C CA . ARG A 1 91 ? -0.609 11.123 -3.584 1.00 96.25 91 ARG A CA 1
ATOM 717 C C . ARG A 1 91 ? 0.261 9.878 -3.478 1.00 96.25 91 ARG A C 1
ATOM 719 O O . ARG A 1 91 ? 1.243 9.794 -4.203 1.00 96.25 91 ARG A O 1
ATOM 726 N N . LEU A 1 92 ? -0.092 8.930 -2.607 1.00 96.75 92 LEU A N 1
ATOM 727 C CA . LEU A 1 92 ? 0.654 7.680 -2.438 1.00 96.75 92 LEU A CA 1
ATOM 728 C C . LEU A 1 92 ? 0.705 6.875 -3.744 1.00 96.75 92 LEU A C 1
ATOM 730 O O . LEU A 1 92 ? 1.778 6.435 -4.150 1.00 96.75 92 LEU A O 1
ATOM 734 N N . THR A 1 93 ? -0.440 6.697 -4.410 1.00 97.56 93 THR A N 1
ATOM 735 C CA . THR A 1 93 ? -0.528 5.884 -5.630 1.00 97.56 93 THR A CA 1
ATOM 736 C C . THR A 1 93 ? 0.119 6.557 -6.837 1.00 97.56 93 THR A C 1
ATOM 738 O O . THR A 1 93 ? 0.536 5.869 -7.766 1.00 97.56 93 THR A O 1
ATOM 741 N N . SER A 1 94 ? 0.221 7.890 -6.836 1.00 96.12 94 SER A N 1
ATOM 742 C CA . SER A 1 94 ? 0.811 8.663 -7.930 1.00 96.12 94 SER A CA 1
ATOM 743 C C . SER A 1 94 ? 2.317 8.907 -7.787 1.00 96.12 94 SER A C 1
ATOM 745 O O . SER A 1 94 ? 2.875 9.625 -8.615 1.00 96.12 94 SER A O 1
ATOM 747 N N . MET A 1 95 ? 2.974 8.409 -6.732 1.00 93.19 95 MET A N 1
ATOM 748 C CA . MET A 1 95 ? 4.417 8.606 -6.562 1.00 93.19 95 MET A CA 1
ATOM 749 C C . MET A 1 95 ? 5.178 7.892 -7.678 1.00 93.19 95 MET A C 1
ATOM 751 O O . MET A 1 95 ? 4.998 6.696 -7.917 1.00 93.19 95 MET A O 1
ATOM 755 N N . THR A 1 96 ? 6.077 8.618 -8.333 1.00 90.25 96 THR A N 1
ATOM 756 C CA . THR A 1 96 ? 7.060 8.019 -9.236 1.00 90.25 96 THR A CA 1
ATOM 757 C C . THR A 1 96 ? 8.009 7.109 -8.458 1.00 90.25 96 THR A C 1
ATOM 759 O O . THR A 1 96 ? 8.191 7.260 -7.248 1.00 90.25 96 THR A O 1
ATOM 762 N N . GLY A 1 97 ? 8.686 6.194 -9.159 1.00 86.44 97 GLY A N 1
ATOM 763 C CA . GLY A 1 97 ? 9.744 5.390 -8.544 1.00 86.44 97 GLY A CA 1
ATOM 764 C C . GLY A 1 97 ? 10.804 6.265 -7.869 1.00 86.44 97 GLY A C 1
ATOM 765 O O . GLY A 1 97 ? 11.182 5.991 -6.740 1.00 86.44 97 GLY A O 1
ATOM 766 N N . ALA A 1 98 ? 11.218 7.372 -8.491 1.00 86.06 98 ALA A N 1
ATOM 767 C CA . ALA A 1 98 ? 12.187 8.290 -7.892 1.00 86.06 98 ALA A CA 1
ATOM 768 C C . ALA A 1 98 ? 11.678 8.938 -6.592 1.00 86.06 98 ALA A C 1
ATOM 770 O O . ALA A 1 98 ? 12.437 9.057 -5.637 1.00 86.06 98 ALA A O 1
ATOM 771 N N . GLU A 1 99 ? 10.402 9.322 -6.515 1.00 86.88 99 GLU A N 1
ATOM 772 C CA . GLU A 1 99 ? 9.821 9.878 -5.285 1.00 86.88 99 GLU A CA 1
ATOM 773 C C . GLU A 1 99 ? 9.646 8.814 -4.194 1.00 86.88 99 GLU A C 1
ATOM 775 O O . GLU A 1 99 ? 9.849 9.102 -3.015 1.00 86.88 99 GLU A O 1
ATOM 780 N N . PHE A 1 100 ? 9.270 7.591 -4.578 1.00 85.44 100 PHE A N 1
ATOM 781 C CA . PHE A 1 100 ? 9.045 6.491 -3.642 1.00 85.44 100 PHE A CA 1
ATOM 782 C C . PHE A 1 100 ? 10.369 5.931 -3.096 1.00 85.44 100 PHE A C 1
ATOM 784 O O . PHE A 1 100 ? 10.505 5.718 -1.893 1.00 85.44 100 PHE A O 1
ATOM 791 N N . TYR A 1 101 ? 11.362 5.747 -3.974 1.00 81.19 101 TYR A N 1
ATOM 792 C CA . TYR A 1 101 ? 12.679 5.173 -3.677 1.00 81.19 101 TYR A CA 1
ATOM 793 C C . TYR A 1 101 ? 13.750 6.203 -3.307 1.00 81.19 101 TYR A C 1
ATOM 795 O O . TYR A 1 101 ? 14.816 5.805 -2.843 1.00 81.19 101 TYR A O 1
ATOM 803 N N . GLY A 1 102 ? 13.489 7.504 -3.483 1.00 67.94 102 GLY A N 1
ATOM 804 C CA . GLY A 1 102 ? 14.440 8.625 -3.355 1.00 67.94 102 GLY A CA 1
ATOM 805 C C . GLY A 1 102 ? 15.144 8.798 -2.001 1.00 67.94 102 GLY A C 1
ATOM 806 O O . GLY A 1 102 ? 15.910 9.742 -1.820 1.00 67.94 102 GLY A O 1
ATOM 807 N N . GLY A 1 103 ? 14.949 7.866 -1.070 1.00 56.97 103 GLY A N 1
ATOM 808 C CA . GLY A 1 103 ? 15.943 7.522 -0.063 1.00 56.97 103 GLY A CA 1
ATOM 809 C C . GLY A 1 103 ? 15.651 8.041 1.338 1.00 56.97 103 GLY A C 1
ATOM 810 O O . GLY A 1 103 ? 14.804 8.902 1.566 1.00 56.97 103 GLY A O 1
ATOM 811 N N . SER A 1 104 ? 16.429 7.522 2.288 1.00 50.47 104 SER A N 1
ATOM 812 C CA . SER A 1 104 ? 16.418 7.818 3.729 1.00 50.47 104 SER A CA 1
ATOM 813 C C . SER A 1 104 ? 16.563 9.298 4.118 1.00 50.47 104 SER A C 1
ATOM 815 O O . SER A 1 104 ? 16.458 9.613 5.298 1.00 50.47 104 SER A O 1
ATOM 817 N N . ASN A 1 105 ? 16.815 10.192 3.156 1.00 49.31 105 ASN A N 1
ATOM 818 C CA . ASN A 1 105 ? 16.863 11.644 3.355 1.00 49.31 105 ASN A CA 1
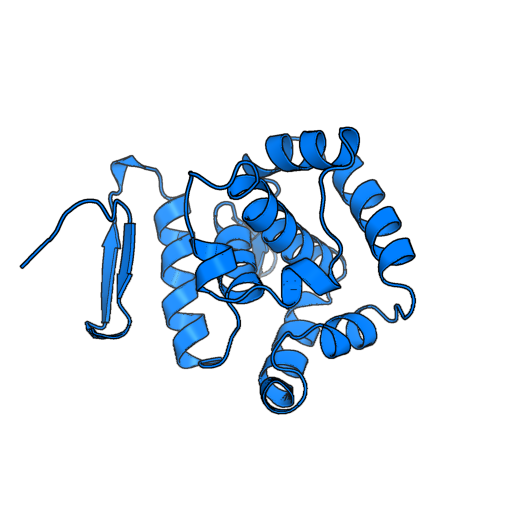ATOM 819 C C . ASN A 1 105 ? 15.472 12.299 3.299 1.00 49.31 105 ASN A C 1
ATOM 821 O O . ASN A 1 105 ? 15.307 13.432 3.743 1.00 49.31 105 ASN A O 1
ATOM 825 N N . SER A 1 106 ? 14.464 11.595 2.776 1.00 54.91 106 SER A N 1
ATOM 826 C CA . SER A 1 106 ? 13.063 11.962 2.962 1.00 54.91 106 SER A CA 1
ATOM 827 C C . SER A 1 106 ? 12.661 11.600 4.389 1.00 54.91 106 SER A C 1
ATOM 829 O O . SER A 1 106 ? 12.656 10.421 4.752 1.00 54.91 106 SER A O 1
ATOM 831 N N . ALA A 1 107 ? 12.288 12.605 5.189 1.00 61.16 107 ALA A N 1
ATOM 832 C CA . ALA A 1 107 ? 11.834 12.422 6.571 1.00 61.16 107 ALA A CA 1
ATOM 833 C C . ALA A 1 107 ? 10.699 11.382 6.709 1.00 61.16 107 ALA A C 1
ATOM 835 O O . ALA A 1 107 ? 10.546 10.782 7.770 1.00 61.16 107 ALA A O 1
ATOM 836 N N . ASN A 1 108 ? 9.967 11.113 5.621 1.00 65.25 108 ASN A N 1
ATOM 837 C CA . ASN A 1 108 ? 8.770 10.274 5.607 1.00 65.25 108 ASN A CA 1
ATOM 838 C C . ASN A 1 108 ? 8.941 8.981 4.782 1.00 65.25 108 ASN A C 1
ATOM 840 O O . ASN A 1 108 ? 7.975 8.253 4.571 1.00 65.25 108 ASN A O 1
ATOM 844 N N . TYR A 1 109 ? 10.153 8.649 4.313 1.00 69.75 109 TYR A N 1
ATOM 845 C CA . TYR A 1 109 ? 10.401 7.462 3.472 1.00 69.75 109 TYR A CA 1
ATOM 846 C C . TYR A 1 109 ? 9.838 6.163 4.081 1.00 69.75 109 TYR A C 1
ATOM 848 O O . TYR A 1 109 ? 9.150 5.386 3.420 1.00 69.75 109 TYR A O 1
ATOM 856 N N . SER A 1 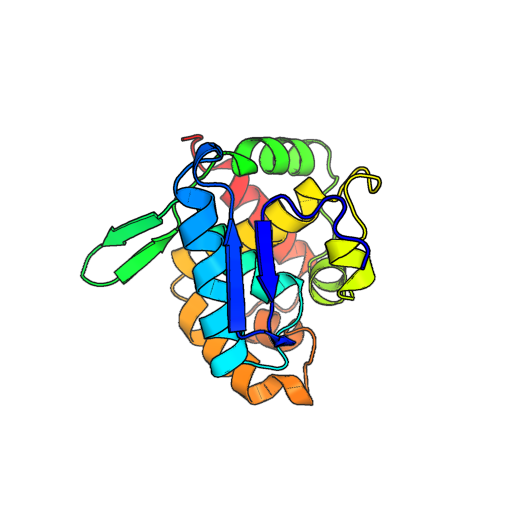110 ? 10.084 5.948 5.377 1.00 78.19 110 SER A N 1
ATOM 857 C CA . SER A 1 110 ? 9.584 4.771 6.102 1.00 78.19 110 SER A CA 1
ATOM 858 C C . SER A 1 110 ? 8.051 4.743 6.194 1.00 78.19 110 SER A C 1
ATOM 860 O O . SER A 1 110 ? 7.440 3.672 6.195 1.00 78.19 110 SER A O 1
ATOM 862 N N . GLU A 1 111 ? 7.422 5.919 6.236 1.00 86.00 111 GLU A N 1
ATOM 863 C CA . GLU A 1 111 ? 5.977 6.080 6.387 1.00 86.00 111 GLU A CA 1
ATOM 864 C C . GLU A 1 111 ? 5.241 5.702 5.097 1.00 86.00 111 GLU A C 1
ATOM 866 O O . GLU A 1 111 ? 4.224 5.020 5.175 1.00 86.00 111 GLU A O 1
ATOM 871 N N . TYR A 1 112 ? 5.782 6.030 3.917 1.00 89.88 112 TYR A N 1
ATOM 872 C CA . TYR A 1 112 ? 5.177 5.653 2.628 1.00 89.88 112 TYR A CA 1
ATOM 873 C C . TYR A 1 112 ? 5.168 4.141 2.415 1.00 89.88 112 TYR A C 1
ATOM 875 O O . TYR A 1 112 ? 4.140 3.571 2.051 1.00 89.88 112 TYR A O 1
ATOM 883 N N . TYR A 1 113 ? 6.286 3.477 2.722 1.00 90.81 113 TYR A N 1
ATOM 884 C CA . TYR A 1 113 ? 6.373 2.017 2.701 1.00 90.81 113 TYR A CA 1
ATOM 885 C C . TYR A 1 113 ? 5.368 1.388 3.660 1.00 90.81 113 TYR A C 1
ATOM 887 O O . TYR A 1 113 ? 4.666 0.445 3.300 1.00 90.81 113 TYR A O 1
ATOM 895 N N . ALA A 1 114 ? 5.273 1.915 4.884 1.00 94.56 114 ALA A N 1
ATOM 896 C CA . ALA A 1 114 ? 4.313 1.414 5.853 1.00 94.56 114 ALA A CA 1
ATOM 897 C C . ALA A 1 114 ? 2.866 1.652 5.384 1.00 94.56 114 ALA A C 1
ATOM 899 O O . ALA A 1 114 ? 2.052 0.735 5.441 1.00 94.56 114 ALA A O 1
ATOM 900 N N . GLN A 1 115 ? 2.540 2.832 4.857 1.00 97.00 115 GLN A N 1
ATOM 901 C CA . GLN A 1 115 ? 1.202 3.146 4.359 1.00 97.00 115 GLN A CA 1
ATOM 902 C C . GLN A 1 115 ? 0.815 2.253 3.168 1.00 97.00 115 GLN A C 1
ATOM 904 O O . GLN A 1 115 ? -0.273 1.679 3.173 1.00 97.00 115 GLN A O 1
ATOM 909 N N . ALA A 1 116 ? 1.715 2.047 2.201 1.00 97.75 116 ALA A N 1
ATOM 910 C CA . ALA A 1 116 ? 1.505 1.145 1.067 1.00 97.75 116 ALA A CA 1
ATOM 911 C C . ALA A 1 116 ? 1.310 -0.314 1.511 1.00 97.75 116 ALA A C 1
ATOM 913 O O . ALA A 1 116 ? 0.357 -0.979 1.091 1.00 97.75 116 ALA A O 1
ATOM 914 N N . ARG A 1 117 ? 2.158 -0.792 2.431 1.00 97.56 117 ARG A N 1
ATOM 915 C CA . ARG A 1 117 ? 2.023 -2.114 3.046 1.00 97.56 117 ARG A CA 1
ATOM 916 C C . ARG A 1 117 ? 0.657 -2.298 3.691 1.00 97.56 117 ARG A C 1
ATOM 918 O O . ARG A 1 117 ? -0.022 -3.296 3.462 1.00 97.56 117 ARG A O 1
ATOM 925 N N . TYR A 1 118 ? 0.266 -1.357 4.547 1.00 98.38 118 TYR A N 1
ATOM 926 C CA . TYR A 1 118 ? -0.952 -1.478 5.340 1.00 98.38 118 TYR A CA 1
ATOM 927 C C . TYR A 1 118 ? -2.226 -1.185 4.532 1.00 98.38 118 TYR A C 1
ATOM 929 O O . TYR A 1 118 ? -3.310 -1.610 4.933 1.00 98.38 118 TYR A O 1
ATOM 937 N N . LEU A 1 119 ? -2.114 -0.552 3.361 1.00 98.69 119 LEU A N 1
ATOM 938 C CA . LEU A 1 119 ? -3.170 -0.555 2.350 1.00 98.69 119 LEU A CA 1
ATOM 939 C C . LEU A 1 119 ? -3.341 -1.954 1.732 1.00 98.69 119 LEU A C 1
ATOM 941 O O . LEU A 1 119 ? -4.461 -2.460 1.685 1.00 98.69 119 LEU A O 1
ATOM 945 N N . CYS A 1 120 ? -2.250 -2.627 1.348 1.00 98.69 120 CYS A N 1
ATOM 946 C CA . CYS A 1 120 ? -2.306 -4.012 0.857 1.00 98.69 120 CYS A CA 1
ATOM 947 C C . CYS A 1 120 ? -2.836 -4.977 1.931 1.00 98.69 120 CYS A C 1
ATOM 949 O O . CYS A 1 120 ? -3.673 -5.832 1.644 1.00 98.69 120 CYS A O 1
ATOM 951 N N . TYR A 1 121 ? -2.414 -4.791 3.185 1.00 98.56 121 TYR A N 1
ATOM 952 C CA . TYR A 1 121 ? -2.937 -5.529 4.336 1.00 98.56 121 TYR A CA 1
ATOM 953 C C . TYR A 1 121 ? -4.443 -5.304 4.513 1.00 98.56 121 TYR A C 1
ATOM 955 O O . TYR A 1 121 ? -5.189 -6.264 4.671 1.00 98.56 121 TYR A O 1
ATOM 963 N N . TYR A 1 122 ? -4.925 -4.059 4.422 1.00 98.62 122 TYR A N 1
ATOM 964 C CA . TYR A 1 122 ? -6.360 -3.776 4.488 1.00 98.62 122 TYR A CA 1
ATOM 965 C C . TYR A 1 122 ? -7.133 -4.517 3.391 1.00 98.62 122 TYR A C 1
ATOM 967 O O . TYR A 1 122 ? -8.107 -5.204 3.690 1.00 98.62 122 TYR A O 1
ATOM 975 N N . LEU A 1 123 ? -6.669 -4.450 2.138 1.00 98.75 123 LEU A N 1
ATOM 976 C CA . LEU A 1 123 ? -7.279 -5.187 1.029 1.00 98.75 123 LEU A CA 1
ATOM 977 C C . LEU A 1 123 ? -7.282 -6.703 1.285 1.00 98.75 123 LEU A C 1
ATOM 979 O O . LEU A 1 123 ? -8.261 -7.369 0.957 1.00 98.75 123 LEU A O 1
ATOM 983 N N . GLN A 1 124 ? -6.229 -7.257 1.892 1.00 98.12 124 GLN A N 1
ATOM 984 C CA . GLN A 1 124 ? -6.172 -8.671 2.281 1.00 98.12 124 GLN A CA 1
ATOM 985 C C . GLN A 1 124 ? -7.235 -9.017 3.333 1.00 98.12 124 GLN A C 1
ATOM 987 O O . GLN A 1 124 ? -7.931 -10.028 3.207 1.00 98.12 124 GLN A O 1
ATOM 992 N N . GLU A 1 125 ? -7.372 -8.189 4.368 1.00 97.50 125 GLU A N 1
ATOM 993 C CA . GLU A 1 125 ? -8.323 -8.417 5.459 1.00 97.50 125 GLU A CA 1
ATOM 994 C C . GLU A 1 125 ? -9.779 -8.229 5.017 1.00 97.50 125 GLU A C 1
ATOM 996 O O . GLU A 1 125 ? -10.665 -8.880 5.559 1.00 97.50 125 GLU A O 1
ATOM 1001 N N . GLN A 1 126 ? -10.028 -7.413 3.989 1.00 97.88 126 GLN A N 1
ATOM 1002 C CA . GLN A 1 126 ? -11.348 -7.294 3.357 1.00 97.88 126 GLN A CA 1
ATOM 1003 C C . GLN A 1 126 ? -11.610 -8.354 2.269 1.00 97.88 126 GLN A C 1
ATOM 1005 O O . GLN A 1 126 ? -12.678 -8.354 1.664 1.00 97.88 126 GLN A O 1
ATOM 1010 N N . GLY A 1 127 ? -10.652 -9.240 1.967 1.00 97.50 127 GLY A N 1
ATOM 1011 C CA . GLY A 1 127 ? -10.788 -10.226 0.883 1.00 97.50 127 GLY A CA 1
ATOM 1012 C C . GLY A 1 127 ? -10.740 -9.627 -0.532 1.00 97.50 127 GLY A C 1
ATOM 1013 O O . GLY A 1 127 ? -11.128 -10.279 -1.497 1.00 97.50 127 GLY A O 1
ATOM 1014 N N . LEU A 1 128 ? -10.252 -8.393 -0.671 1.00 98.56 128 LEU A N 1
ATOM 1015 C CA . LEU A 1 128 ? -10.231 -7.623 -1.916 1.00 98.56 128 LEU A CA 1
ATOM 1016 C C . LEU A 1 128 ? -8.885 -7.671 -2.650 1.00 98.56 128 LEU A C 1
ATOM 1018 O O . LEU A 1 128 ? -8.841 -7.335 -3.829 1.00 98.56 128 LEU A O 1
ATOM 1022 N N . LEU A 1 129 ? -7.792 -8.090 -2.000 1.00 98.31 129 LEU A N 1
ATOM 1023 C CA . LEU A 1 129 ? -6.435 -7.989 -2.564 1.00 98.31 129 LEU A CA 1
ATOM 1024 C C . LEU A 1 129 ? -6.282 -8.690 -3.924 1.00 98.31 129 LEU A C 1
ATOM 1026 O O . LEU A 1 129 ? -5.731 -8.109 -4.854 1.00 98.31 129 LEU A O 1
ATOM 1030 N N . VAL A 1 130 ? -6.803 -9.914 -4.066 1.00 97.38 130 VAL A N 1
ATOM 1031 C CA . VAL A 1 130 ? -6.716 -10.677 -5.327 1.00 97.38 130 VAL A CA 1
ATOM 1032 C C . VAL A 1 130 ? -7.547 -10.023 -6.432 1.00 97.38 130 VAL A C 1
ATOM 1034 O O . VAL A 1 130 ? -7.103 -9.953 -7.577 1.00 97.38 130 VAL A O 1
ATOM 1037 N N . LYS A 1 131 ? -8.740 -9.520 -6.090 1.00 98.50 131 LYS A N 1
ATOM 1038 C CA . LYS A 1 131 ? -9.599 -8.780 -7.022 1.00 98.50 131 LYS A CA 1
ATOM 1039 C C . LYS A 1 131 ? -8.898 -7.506 -7.496 1.00 98.50 131 LYS A C 1
ATOM 1041 O O . LYS A 1 131 ? -8.781 -7.297 -8.698 1.00 98.50 131 LYS A O 1
ATOM 1046 N N . PHE A 1 132 ? -8.365 -6.723 -6.556 1.00 98.75 132 PHE A N 1
ATOM 1047 C CA . PHE A 1 132 ? -7.611 -5.507 -6.844 1.00 98.75 132 PHE A CA 1
ATOM 1048 C C . PHE A 1 132 ? -6.422 -5.776 -7.765 1.00 98.75 132 PHE A C 1
ATOM 1050 O O . PHE A 1 132 ? -6.297 -5.116 -8.788 1.00 98.75 132 PHE A O 1
ATOM 1057 N N . TYR A 1 133 ? -5.599 -6.782 -7.450 1.00 98.44 133 TYR A N 1
ATOM 1058 C CA . TYR A 1 133 ? -4.458 -7.163 -8.282 1.00 98.44 133 TYR A CA 1
ATOM 1059 C C . TYR A 1 133 ? -4.875 -7.445 -9.732 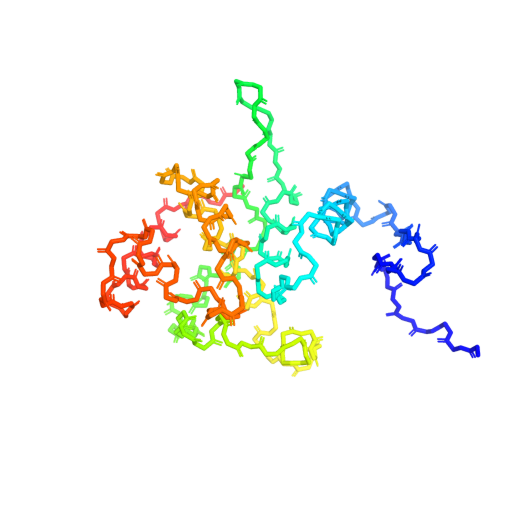1.00 98.44 133 TYR A C 1
ATOM 1061 O O . TYR A 1 133 ? -4.289 -6.893 -10.658 1.00 98.44 133 TYR A O 1
ATOM 1069 N N . ARG A 1 134 ? -5.906 -8.279 -9.931 1.00 98.38 134 ARG A N 1
ATOM 1070 C CA . ARG A 1 134 ? -6.362 -8.679 -11.271 1.00 98.38 134 ARG A CA 1
ATOM 1071 C C . ARG A 1 134 ? -6.914 -7.503 -12.066 1.00 98.38 134 ARG A C 1
ATOM 1073 O O . ARG A 1 134 ? -6.554 -7.336 -13.226 1.00 98.38 134 ARG A O 1
ATOM 1080 N N . GLU A 1 135 ? -7.776 -6.699 -11.448 1.00 98.56 135 GLU A N 1
ATOM 1081 C CA . GLU A 1 135 ? -8.360 -5.531 -12.112 1.00 98.56 135 GLU A CA 1
ATOM 1082 C C . GLU A 1 135 ? -7.304 -4.473 -12.421 1.00 98.56 135 GLU A C 1
ATOM 1084 O O . GLU A 1 135 ? -7.331 -3.882 -13.498 1.00 98.56 135 GLU A O 1
ATOM 1089 N N . PHE A 1 136 ? -6.351 -4.260 -11.512 1.00 98.50 136 PHE A N 1
ATOM 1090 C CA . PHE A 1 136 ? -5.314 -3.261 -11.714 1.00 98.50 136 PHE A CA 1
ATOM 1091 C C . PHE A 1 136 ? -4.346 -3.690 -12.819 1.00 98.50 136 PHE A C 1
ATOM 1093 O O . PHE A 1 136 ? -4.125 -2.930 -13.758 1.00 98.50 136 PHE A O 1
ATOM 1100 N N . ALA A 1 137 ? -3.849 -4.929 -12.781 1.00 98.19 137 ALA A N 1
ATOM 1101 C CA . ALA A 1 137 ? -2.981 -5.452 -13.833 1.00 98.19 137 ALA A CA 1
ATOM 1102 C C . ALA A 1 137 ? -3.643 -5.392 -15.220 1.00 98.19 137 ALA A C 1
ATOM 1104 O O . ALA A 1 137 ? -2.997 -5.021 -16.197 1.00 98.19 137 ALA A O 1
ATOM 1105 N N . ALA A 1 138 ? -4.945 -5.688 -15.310 1.00 97.94 138 ALA A N 1
ATOM 1106 C CA . ALA A 1 138 ? -5.687 -5.614 -16.568 1.00 97.94 138 ALA A CA 1
ATOM 1107 C C . ALA A 1 138 ? -5.916 -4.174 -17.070 1.00 97.94 138 ALA A C 1
ATOM 1109 O O . ALA A 1 138 ? -6.053 -3.968 -18.274 1.00 97.94 138 ALA A O 1
ATOM 1110 N N . ASN A 1 139 ? -5.966 -3.188 -16.167 1.00 97.44 139 ASN A N 1
ATOM 1111 C CA . ASN A 1 139 ? -6.357 -1.807 -16.467 1.00 97.44 139 ASN A CA 1
ATOM 1112 C C . ASN A 1 139 ? -5.200 -0.794 -16.364 1.00 97.44 139 ASN A C 1
ATOM 1114 O O . ASN A 1 139 ? -5.426 0.408 -16.496 1.00 97.44 139 ASN A O 1
ATOM 1118 N N . VAL A 1 140 ? -3.963 -1.245 -16.128 1.00 97.81 140 VAL A N 1
ATOM 1119 C CA . VAL A 1 140 ? -2.806 -0.366 -15.864 1.00 97.81 140 VAL A CA 1
ATOM 1120 C C . VAL A 1 140 ? -2.563 0.665 -16.969 1.00 97.81 140 VAL A C 1
ATOM 1122 O O . VAL A 1 140 ? -2.142 1.781 -16.695 1.00 97.81 140 VAL A O 1
ATOM 1125 N N . LYS A 1 141 ? -2.891 0.347 -18.224 1.00 97.56 141 LYS A N 1
ATOM 1126 C CA . LYS A 1 141 ? -2.712 1.283 -19.344 1.00 97.56 141 LYS A CA 1
ATOM 1127 C C . LYS A 1 141 ? -3.645 2.492 -19.261 1.00 97.56 141 LYS A C 1
ATOM 1129 O O . LYS A 1 141 ? -3.291 3.563 -19.741 1.00 97.56 141 LYS A O 1
ATOM 1134 N N . GLN A 1 142 ? -4.832 2.320 -18.683 1.00 98.25 142 GLN A N 1
ATOM 1135 C CA . GLN A 1 142 ? -5.823 3.382 -18.498 1.00 98.25 142 GLN A CA 1
ATOM 1136 C C . GLN A 1 142 ? -5.709 4.034 -17.116 1.00 98.25 142 GLN A C 1
ATOM 1138 O O . GLN A 1 142 ? -6.007 5.214 -16.968 1.00 98.25 142 GLN A O 1
ATOM 1143 N N . ASP A 1 143 ? -5.276 3.274 -16.114 1.00 98.25 143 ASP A N 1
ATOM 1144 C CA . ASP A 1 143 ? -5.084 3.718 -14.736 1.00 98.25 143 ASP A CA 1
ATOM 1145 C C . ASP A 1 143 ? -3.696 3.277 -14.243 1.00 98.25 143 ASP A C 1
ATOM 1147 O O . ASP A 1 143 ? -3.596 2.309 -13.491 1.00 98.25 143 ASP A O 1
ATOM 1151 N N . PRO A 1 144 ? -2.609 3.960 -14.650 1.00 98.06 144 PRO A N 1
ATOM 1152 C CA . PRO A 1 144 ? -1.235 3.536 -14.346 1.00 98.06 144 PRO A CA 1
ATOM 1153 C C . PRO A 1 144 ? -0.889 3.598 -12.857 1.00 98.06 144 PRO A C 1
ATOM 1155 O O . PRO A 1 144 ? 0.064 2.970 -12.400 1.00 98.06 144 PRO A O 1
ATOM 1158 N N . THR A 1 145 ? -1.671 4.347 -12.080 1.00 98.06 145 THR A N 1
ATOM 1159 C CA . THR A 1 145 ? -1.487 4.467 -10.630 1.00 98.06 145 THR A CA 1
ATOM 1160 C C . THR A 1 145 ? -2.270 3.411 -9.855 1.00 98.06 145 THR A C 1
ATOM 1162 O O . THR A 1 145 ? -1.919 3.105 -8.717 1.00 98.06 145 THR A O 1
ATOM 1165 N N . GLY A 1 146 ? -3.332 2.863 -10.449 1.00 98.25 146 GLY A N 1
ATOM 1166 C CA . GLY A 1 146 ? -4.283 1.975 -9.787 1.00 98.25 146 GLY A CA 1
ATOM 1167 C C . GLY A 1 146 ? -5.279 2.700 -8.878 1.00 98.25 146 GLY A C 1
ATOM 1168 O O . GLY A 1 146 ? -6.022 2.033 -8.159 1.00 98.25 146 GLY A O 1
ATOM 1169 N N . TYR A 1 147 ? -5.295 4.037 -8.856 1.00 98.62 147 TYR A N 1
ATOM 1170 C CA . TYR A 1 147 ? -6.130 4.824 -7.945 1.00 98.62 147 TYR A CA 1
ATOM 1171 C C . TYR A 1 147 ? -7.624 4.681 -8.250 1.00 98.62 147 TYR A C 1
ATOM 1173 O O . TYR A 1 147 ? -8.429 4.466 -7.340 1.00 98.62 147 TYR A O 1
ATOM 1181 N N . ASP A 1 148 ? -8.008 4.743 -9.524 1.00 98.56 148 ASP A N 1
ATOM 1182 C CA . ASP A 1 148 ? -9.412 4.586 -9.912 1.00 98.56 148 ASP A CA 1
ATOM 1183 C C . ASP A 1 148 ? -9.871 3.137 -9.749 1.00 98.56 148 ASP A C 1
ATOM 1185 O O . ASP A 1 148 ? -10.996 2.870 -9.320 1.00 98.56 148 ASP A O 1
ATOM 1189 N N . THR A 1 149 ? -8.979 2.187 -10.011 1.00 98.62 149 THR A N 1
ATOM 1190 C CA . THR A 1 149 ? -9.203 0.771 -9.727 1.00 98.62 149 THR A CA 1
ATOM 1191 C C . THR A 1 149 ? -9.402 0.538 -8.230 1.00 98.62 149 THR A C 1
ATOM 1193 O O . THR A 1 149 ? -10.325 -0.173 -7.836 1.00 98.62 149 THR A O 1
ATOM 1196 N N . LEU A 1 150 ? -8.605 1.191 -7.381 1.00 98.62 150 LEU A N 1
ATOM 1197 C CA . LEU A 1 150 ? -8.718 1.107 -5.927 1.00 98.62 150 LEU A CA 1
ATOM 1198 C C . LEU A 1 150 ? -10.083 1.621 -5.454 1.00 98.62 150 LEU A C 1
ATOM 1200 O O . LEU A 1 150 ? -10.763 0.919 -4.706 1.00 98.62 150 LEU A O 1
ATOM 1204 N N . LYS A 1 151 ? -10.522 2.787 -5.945 1.00 98.62 151 LYS A N 1
ATOM 1205 C CA . LYS A 1 151 ? -11.857 3.345 -5.662 1.00 98.62 151 LYS A CA 1
ATOM 1206 C C . LYS A 1 151 ? -12.973 2.366 -6.019 1.00 98.62 151 LYS A C 1
ATOM 1208 O O . LYS A 1 151 ? -13.834 2.081 -5.187 1.00 98.62 151 LYS A O 1
ATOM 1213 N N . ARG A 1 152 ? -12.936 1.803 -7.235 1.00 98.50 152 ARG A N 1
ATOM 1214 C CA . ARG A 1 152 ? -13.939 0.829 -7.704 1.00 98.50 152 ARG A CA 1
ATOM 1215 C C . ARG A 1 152 ? -13.966 -0.433 -6.847 1.00 98.50 152 ARG A C 1
ATOM 1217 O O . ARG A 1 152 ? -15.042 -0.887 -6.473 1.00 98.50 152 ARG A O 1
ATOM 1224 N N . VAL A 1 153 ? -12.800 -0.994 -6.525 1.00 98.56 153 VAL A N 1
ATOM 1225 C CA . VAL A 1 153 ? -12.700 -2.243 -5.755 1.00 98.56 153 VAL A CA 1
ATOM 1226 C C . VAL A 1 153 ? -13.140 -2.052 -4.305 1.00 98.56 153 VAL A C 1
ATOM 1228 O O . VAL A 1 153 ? -13.779 -2.944 -3.749 1.00 98.56 153 VAL A O 1
ATOM 1231 N N . LEU A 1 154 ? -12.837 -0.897 -3.710 1.00 98.12 154 LEU A N 1
ATOM 1232 C CA . LEU A 1 154 ? -13.304 -0.531 -2.373 1.00 98.12 154 LEU A CA 1
ATOM 1233 C C . LEU A 1 154 ? -14.793 -0.158 -2.342 1.00 98.12 154 LEU A C 1
ATOM 1235 O O . LEU A 1 154 ? -15.411 -0.246 -1.284 1.00 98.12 154 LEU A O 1
ATOM 1239 N N . GLY A 1 155 ? -15.359 0.264 -3.477 1.00 97.75 155 GLY A N 1
ATOM 1240 C CA . GLY A 1 155 ? -16.689 0.872 -3.529 1.00 97.75 155 GLY A CA 1
ATOM 1241 C C . GLY A 1 155 ? -16.728 2.259 -2.878 1.00 97.75 155 GLY A C 1
ATOM 1242 O O . GLY A 1 155 ? -17.769 2.666 -2.373 1.00 97.75 155 GLY A O 1
ATOM 1243 N N . GLU A 1 156 ? -15.598 2.972 -2.861 1.00 96.25 156 GLU A N 1
ATOM 1244 C CA . GLU A 1 156 ? -15.428 4.248 -2.159 1.00 96.25 156 GLU A CA 1
ATOM 1245 C C . GLU A 1 156 ? -15.128 5.363 -3.173 1.00 96.25 156 GLU A C 1
ATOM 1247 O O . GLU A 1 156 ? -14.118 5.336 -3.877 1.00 96.25 156 GLU A O 1
ATOM 1252 N N . ASN A 1 157 ? -16.005 6.368 -3.248 1.00 94.81 157 ASN A N 1
ATOM 1253 C CA . ASN A 1 157 ? -15.775 7.559 -4.077 1.00 94.81 157 ASN A CA 1
ATOM 1254 C C . ASN A 1 157 ? -15.033 8.661 -3.311 1.00 94.81 157 ASN A C 1
ATOM 1256 O O . ASN A 1 157 ? -14.210 9.367 -3.896 1.00 94.81 157 ASN A O 1
ATOM 1260 N N . ASP A 1 158 ? -15.308 8.785 -2.010 1.00 97.75 158 ASP A N 1
ATOM 1261 C CA . ASP A 1 158 ? -14.635 9.718 -1.110 1.00 97.75 158 ASP A CA 1
ATOM 1262 C C . ASP A 1 158 ? -13.431 9.033 -0.448 1.00 97.75 158 ASP A C 1
ATOM 1264 O O . ASP A 1 158 ? -13.528 8.385 0.599 1.00 97.75 158 ASP A O 1
ATOM 1268 N N . MET A 1 159 ? -12.270 9.192 -1.082 1.00 98.00 159 MET A N 1
ATOM 1269 C CA . MET A 1 159 ? -11.034 8.565 -0.620 1.00 98.00 159 MET A CA 1
ATOM 1270 C C . MET A 1 159 ? -10.447 9.206 0.643 1.00 98.00 159 MET A C 1
ATOM 1272 O O . MET A 1 159 ? -9.661 8.552 1.328 1.00 98.00 159 MET A O 1
ATOM 1276 N N . GLU A 1 160 ? -10.846 10.428 1.008 1.00 97.38 160 GLU A N 1
ATOM 1277 C CA . GLU A 1 160 ? -10.440 11.035 2.281 1.00 97.38 160 GLU A CA 1
ATOM 1278 C C . GLU A 1 160 ? -11.255 10.472 3.447 1.00 97.38 160 GLU A C 1
ATOM 1280 O O . GLU A 1 160 ? -10.700 10.158 4.506 1.00 97.38 160 GLU A O 1
ATOM 1285 N N . SER A 1 161 ? -12.558 10.260 3.252 1.00 97.69 161 SER A N 1
ATOM 1286 C CA . SER A 1 161 ? -13.373 9.510 4.213 1.00 97.69 161 SER A CA 1
ATOM 1287 C C . SER A 1 161 ? -12.893 8.064 4.342 1.00 97.69 161 SER A C 1
ATOM 1289 O O . SER A 1 161 ? -12.739 7.567 5.465 1.00 97.69 161 SER A O 1
ATOM 1291 N N . PHE A 1 162 ? -12.561 7.408 3.223 1.00 98.38 162 PHE A N 1
ATOM 1292 C CA . PHE A 1 162 ? -11.938 6.086 3.253 1.00 98.38 162 PHE A CA 1
ATOM 1293 C C . PHE A 1 162 ? -10.604 6.099 4.009 1.00 98.38 162 PHE A C 1
ATOM 1295 O O . PHE A 1 162 ? -10.394 5.233 4.855 1.00 98.38 162 PHE A O 1
ATOM 1302 N N . ARG A 1 163 ? -9.729 7.091 3.791 1.00 98.12 163 ARG A N 1
ATOM 1303 C CA . ARG A 1 163 ? -8.462 7.215 4.530 1.00 98.12 163 ARG A CA 1
ATOM 1304 C C . ARG A 1 163 ? -8.694 7.256 6.035 1.00 98.12 163 ARG A C 1
ATOM 1306 O O . ARG A 1 163 ? -8.098 6.458 6.748 1.00 98.12 163 ARG A O 1
ATOM 1313 N N . LYS A 1 164 ? -9.637 8.065 6.522 1.00 98.12 164 LYS A N 1
ATOM 1314 C CA . LYS A 1 164 ? -9.989 8.112 7.956 1.00 98.12 164 LYS A CA 1
ATOM 1315 C C . LYS A 1 164 ? -10.545 6.779 8.474 1.00 98.12 164 LYS A C 1
ATOM 1317 O O . LYS A 1 164 ? -10.259 6.372 9.601 1.00 98.12 164 LYS A O 1
ATOM 1322 N N . LYS A 1 165 ? -11.359 6.077 7.677 1.00 98.38 165 LYS A N 1
ATOM 1323 C CA . LYS A 1 165 ? -11.874 4.731 8.004 1.00 98.38 165 LYS A CA 1
ATOM 1324 C C . LYS A 1 165 ? -10.740 3.705 8.079 1.00 98.38 165 LYS A C 1
ATOM 1326 O O . LYS A 1 165 ? -10.710 2.897 9.009 1.00 98.38 165 LYS A O 1
ATOM 1331 N N . TRP A 1 166 ? -9.807 3.763 7.135 1.00 98.56 166 TRP A N 1
ATOM 1332 C CA . TRP A 1 166 ? -8.610 2.936 7.093 1.00 98.56 166 TRP A CA 1
ATOM 1333 C C . TRP A 1 166 ? -7.697 3.220 8.293 1.00 98.56 166 TRP A C 1
ATOM 1335 O O . TRP A 1 166 ? -7.327 2.285 8.993 1.00 98.56 166 TRP A O 1
ATOM 1345 N N . GLU A 1 167 ? -7.440 4.480 8.644 1.00 98.44 167 GLU A N 1
ATOM 1346 C CA . GLU A 1 167 ? -6.667 4.854 9.838 1.00 98.44 167 GLU A CA 1
ATOM 1347 C C . GLU A 1 167 ? -7.275 4.277 11.117 1.00 98.44 167 GLU A C 1
ATOM 1349 O O . GLU A 1 167 ? -6.579 3.661 11.921 1.00 98.44 167 GLU A O 1
ATOM 1354 N N . LYS A 1 168 ? -8.600 4.389 11.283 1.00 98.25 168 LYS A N 1
ATOM 1355 C CA . LYS A 1 168 ? -9.324 3.770 12.407 1.00 98.25 168 LYS A CA 1
ATOM 1356 C C . LYS A 1 168 ? -9.224 2.246 12.411 1.00 98.25 168 LYS A C 1
ATOM 1358 O O . LYS A 1 168 ? -9.314 1.626 13.469 1.00 98.25 168 LYS A O 1
ATOM 1363 N N . PHE A 1 169 ? -9.118 1.608 11.248 1.00 98.25 169 PHE A N 1
ATOM 1364 C CA . PHE A 1 169 ? -8.832 0.178 11.166 1.00 98.25 169 PHE A CA 1
ATOM 1365 C C . PHE A 1 169 ? -7.404 -0.118 11.644 1.00 98.25 169 PHE A C 1
ATOM 1367 O O . PHE A 1 169 ? -7.240 -0.971 12.511 1.00 98.25 169 PHE A O 1
ATOM 1374 N N . ILE A 1 170 ? -6.405 0.636 11.176 1.00 97.75 170 ILE A N 1
ATOM 1375 C CA . ILE A 1 170 ? -5.004 0.469 11.584 1.00 97.75 170 ILE A CA 1
ATOM 1376 C C . ILE A 1 170 ? -4.832 0.671 13.091 1.00 97.75 170 ILE A C 1
ATOM 1378 O O . ILE A 1 170 ? -4.232 -0.170 13.749 1.00 97.75 170 ILE A O 1
ATOM 1382 N N . LEU A 1 171 ? -5.427 1.714 13.673 1.00 97.12 171 LEU A N 1
ATOM 1383 C CA . LEU A 1 171 ? -5.337 1.995 15.112 1.00 97.12 171 LEU A CA 1
ATOM 1384 C C . LEU A 1 171 ? -5.997 0.927 16.007 1.00 97.12 171 LEU A C 1
ATOM 1386 O O . LEU A 1 171 ? -5.780 0.934 17.215 1.00 97.12 171 LEU A O 1
ATOM 1390 N N . ARG A 1 172 ? -6.798 0.012 15.441 1.00 96.94 172 ARG A N 1
ATOM 1391 C CA . ARG A 1 172 ? -7.376 -1.135 16.164 1.00 96.94 172 ARG A CA 1
ATOM 1392 C C . ARG A 1 172 ? -6.509 -2.391 16.097 1.00 96.94 172 ARG A C 1
ATOM 1394 O O . ARG A 1 172 ? -6.791 -3.350 16.817 1.00 96.94 172 ARG A O 1
ATOM 1401 N N . LEU A 1 173 ? -5.484 -2.409 15.245 1.00 95.19 173 LEU A N 1
ATOM 1402 C CA . LEU A 1 173 ? -4.546 -3.522 15.173 1.00 95.19 173 LEU A CA 1
ATOM 1403 C C . LEU A 1 173 ? -3.722 -3.593 16.460 1.00 95.19 173 LEU A C 1
ATOM 1405 O O . LEU A 1 173 ? -3.424 -2.585 17.100 1.00 95.19 173 LEU A O 1
ATOM 1409 N N . ARG A 1 174 ? -3.343 -4.813 16.837 1.00 87.19 174 ARG A N 1
ATOM 1410 C CA . ARG A 1 174 ? -2.428 -5.041 17.954 1.00 87.19 174 ARG A CA 1
ATOM 1411 C C . ARG A 1 174 ? -1.013 -5.123 17.411 1.00 87.19 174 ARG A C 1
ATOM 1413 O O . ARG A 1 174 ? -0.792 -5.716 16.358 1.00 87.19 174 ARG A O 1
ATOM 1420 N N . SER A 1 175 ? -0.079 -4.517 18.140 1.00 75.06 175 SER A N 1
ATOM 1421 C CA . SER A 1 175 ? 1.343 -4.712 17.866 1.00 75.06 175 SER A CA 1
ATOM 1422 C C . SER A 1 175 ? 1.668 -6.208 17.883 1.00 75.06 175 SER A C 1
ATOM 1424 O O . SER A 1 175 ? 1.077 -6.909 18.711 1.00 75.06 175 SER A O 1
ATOM 1426 N N . PRO A 1 176 ? 2.585 -6.673 17.018 1.00 68.69 176 PRO A N 1
ATOM 1427 C CA . PRO A 1 176 ? 3.233 -7.966 17.197 1.00 68.69 176 PRO A CA 1
ATOM 1428 C C . PRO A 1 176 ? 3.906 -8.044 18.567 1.00 68.69 176 PRO A C 1
ATOM 1430 O O . PRO A 1 176 ? 4.309 -6.962 19.076 1.00 68.69 176 PRO A O 1
#

Foldseek 3Di:
DDPPDDQWDQDPVVNDTDHDCVVDPLSVQLHVQLVVCCVQQVLAFPLQNLLVSNQQSPWDDDPNDIGRDADPLLVVQLVCLVVVNDDFLVCLLPDHPCRQVVDPVPPCNSNSSSVSNLLLNVCVVVVQNVVLVVQCSVCCVVVVSSPVVSCVSVVHPPRVVVVVVSSVVSNPDDHD

pLDDT: mean 86.96, std 16.39, range [27.89, 98.75]

Secondary structure (DSSP, 8-state):
------SEEEETTTTEEEE-GGG-THHHHHHHHHHHHHHH-TT--HHHHHHHHHHTTSEEEETTEEEEPP-THHHHHHHHHHTT-PPPHHHHHT--HHHHHS-TTSTTHHHHHHHHHHHHHHHHHTT-HHHHHHHHHHHTTT-TTSHHHHHHHHT-S-HHHHHHHHHHHHTTSPP-

Radius of gyration: 15.96 Å; chains: 1; bounding box: 49×36×37 Å

Sequence (176 aa):
MAIYAARRTYSAEHHALVMNIATGGGTLVHEIVHPFMRANFPECPAWFNEGLASLYEQASEKNGHIRGLVNWRFKGLERAIKDGKTISFQRLTSMTGAEFYGGSNSANYSEYYAQARYLCYYLQEQGLLVKFYREFAANVKQDPTGYDTLKRVLGENDMESFRKKWEKFILRLRSP